Protein 3WKV (pdb70)

B-factor: mean 196.16, std 61.1, range [56.58, 388.84]

Organism: Mus musculus (NCBI:txid10090)

Structure (mmCIF, N/CA/C/O backbone):
data_3WKV
#
_entry.id   3WKV
#
_cell.length_a   86.540
_cell.length_b   86.540
_cell.length_c   89.553
_cell.angle_alpha   90.00
_cell.angle_beta   90.00
_cell.angle_gamma   120.00
#
_symmetry.space_group_name_H-M   'P 63'
#
loop_
_atom_site.group_PDB
_atom_site.id
_atom_site.type_symbol
_atom_site.label_atom_id
_atom_site.label_alt_id
_atom_site.label_comp_id
_atom_si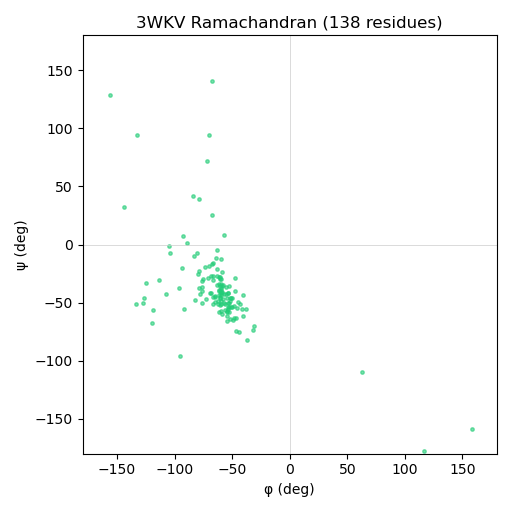te.label_asym_id
_atom_site.label_entity_id
_atom_site.label_seq_id
_atom_site.pdbx_PDB_ins_code
_atom_site.Cartn_x
_atom_site.Cartn_y
_atom_site.Cartn_z
_atom_site.occupancy
_atom_site.B_iso_or_equiv
_atom_site.auth_seq_id
_atom_site.auth_comp_id
_atom_site.auth_asym_id
_atom_site.auth_atom_id
_atom_site.pdbx_PDB_model_num
ATOM 1 N N . PHE A 1 31 ? 29.422 5.446 14.583 1.00 285.23 84 PHE A N 1
ATOM 2 C CA . PHE A 1 31 ? 28.770 4.838 15.742 1.00 279.02 84 PHE A CA 1
ATOM 3 C C . PHE A 1 31 ? 27.774 3.736 15.356 1.00 273.13 84 PHE A C 1
ATOM 4 O O . PHE A 1 31 ? 26.898 3.942 14.510 1.00 277.32 84 PHE A O 1
ATOM 6 N N . ARG A 1 32 ? 27.922 2.571 15.987 1.00 320.93 85 ARG A N 1
ATOM 7 C CA . ARG A 1 32 ? 27.048 1.416 15.758 1.00 314.81 85 ARG A CA 1
ATOM 8 C C . ARG A 1 32 ? 27.072 0.486 16.973 1.00 309.41 85 ARG A C 1
ATOM 9 O O . ARG A 1 32 ? 28.147 0.087 17.426 1.00 306.53 85 ARG A O 1
ATOM 11 N N . SER A 1 33 ? 25.899 0.126 17.492 1.00 235.80 86 SER A N 1
ATOM 12 C CA . SER A 1 33 ? 25.841 -0.605 18.765 1.00 234.81 86 SER A CA 1
ATOM 13 C C . SER A 1 33 ? 25.084 -1.937 18.727 1.00 226.65 86 SER A C 1
ATOM 14 O O . SER A 1 33 ? 25.440 -2.874 19.442 1.00 224.58 86 SER A O 1
ATOM 16 N N . ARG A 1 34 ? 24.049 -2.020 17.901 1.00 302.03 87 ARG A N 1
ATOM 17 C CA . ARG A 1 34 ? 23.254 -3.239 17.800 1.00 290.41 87 ARG A CA 1
ATOM 18 C C . ARG A 1 34 ? 24.127 -4.462 17.521 1.00 281.86 87 ARG A C 1
ATOM 19 O O . ARG A 1 34 ? 23.918 -5.529 18.106 1.00 276.30 87 ARG A O 1
ATOM 21 N N . LEU A 1 35 ? 25.109 -4.289 16.637 1.00 267.64 88 LEU A N 1
ATOM 22 C CA . LEU A 1 35 ? 26.038 -5.357 16.269 1.00 261.80 88 LEU A CA 1
ATOM 23 C C . LEU A 1 35 ? 26.840 -5.869 17.466 1.00 255.50 88 LEU A C 1
ATOM 24 O O . LEU A 1 35 ? 27.225 -7.038 17.508 1.00 253.27 88 LEU A O 1
ATOM 26 N N . ARG A 1 36 ? 27.088 -4.995 18.438 1.00 218.19 89 ARG A N 1
ATOM 27 C CA . ARG A 1 36 ? 27.859 -5.368 19.622 1.00 210.34 89 ARG A CA 1
ATOM 28 C C . ARG A 1 36 ? 26.975 -5.586 20.859 1.00 204.68 89 ARG A C 1
ATOM 29 O O . ARG A 1 36 ? 27.448 -6.043 21.907 1.00 201.30 89 ARG A O 1
ATOM 31 N N . LYS A 1 37 ? 25.689 -5.273 20.734 1.00 199.49 90 LYS A N 1
ATOM 32 C CA . LYS A 1 37 ? 24.779 -5.416 21.864 1.00 199.03 90 LYS A CA 1
ATOM 33 C C . LYS A 1 37 ? 24.109 -6.783 21.879 1.00 198.39 90 LYS A C 1
ATOM 34 O O . LYS A 1 37 ? 24.188 -7.509 22.871 1.00 194.93 90 LYS A O 1
ATOM 36 N N . LEU A 1 38 ? 23.456 -7.120 20.769 1.00 235.63 91 LEU A N 1
ATOM 37 C CA . LEU A 1 38 ? 22.675 -8.348 20.648 1.00 235.13 91 LEU A CA 1
ATOM 38 C C . LEU A 1 38 ? 23.548 -9.572 20.405 1.00 233.33 91 LEU A C 1
ATOM 39 O O . LEU A 1 38 ? 23.137 -10.701 20.677 1.00 234.92 91 LEU A O 1
ATOM 41 N N . PHE A 1 39 ? 24.750 -9.342 19.886 1.00 192.27 92 PHE A N 1
ATOM 42 C CA . PHE A 1 39 ? 25.691 -10.421 19.595 1.00 189.66 92 PHE A CA 1
ATOM 43 C C . PHE A 1 39 ? 26.196 -11.121 20.859 1.00 190.46 92 PHE A C 1
ATOM 44 O O . PHE A 1 39 ? 26.750 -12.217 20.785 1.00 184.33 92 PHE A O 1
ATOM 46 N N . SER A 1 40 ? 26.010 -10.493 22.016 1.00 235.49 93 SER A N 1
ATOM 47 C CA . SER A 1 40 ? 26.386 -11.121 23.278 1.00 237.57 93 SER A CA 1
ATOM 48 C C . SER A 1 40 ? 25.423 -12.256 23.626 1.00 240.45 93 SER A C 1
ATOM 49 O O . SER A 1 40 ? 25.024 -13.039 22.761 1.00 241.67 93 SER A O 1
ATOM 51 N N . HIS A 1 42 ? 26.638 -18.459 18.815 1.00 219.92 95 HIS A N 1
ATOM 52 C CA . HIS A 1 42 ? 25.200 -18.272 18.969 1.00 221.37 95 HIS A CA 1
ATOM 53 C C . HIS A 1 42 ? 24.413 -18.916 17.813 1.00 223.58 95 HIS A C 1
ATOM 54 O O . HIS A 1 42 ? 24.910 -19.817 17.118 1.00 223.43 95 HIS A O 1
ATOM 61 N N . ARG A 1 43 ? 23.182 -18.445 17.622 1.00 210.44 96 ARG A N 1
ATOM 62 C CA . ARG A 1 43 ? 22.259 -19.015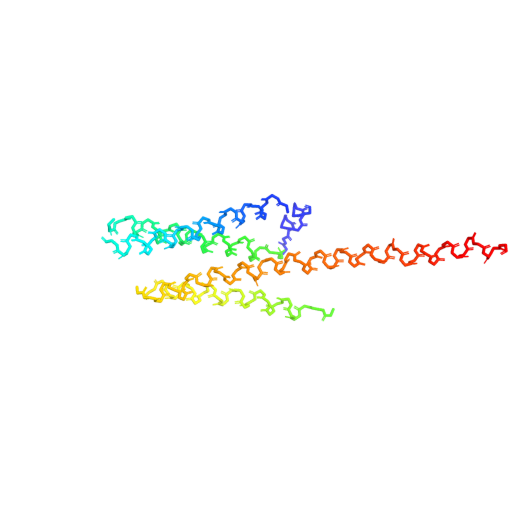 16.645 1.00 211.14 96 ARG A CA 1
ATOM 63 C C . ARG A 1 43 ? 22.595 -18.531 15.232 1.00 209.98 96 ARG A C 1
ATOM 64 O O . ARG A 1 43 ? 22.493 -19.293 14.270 1.00 209.58 96 ARG A O 1
ATOM 72 N N . PHE A 1 44 ? 23.004 -17.265 15.118 1.00 224.72 97 PHE A N 1
ATOM 73 C CA . PHE A 1 44 ? 23.447 -16.702 13.838 1.00 221.05 97 PHE A CA 1
ATOM 74 C C . PHE A 1 44 ? 24.637 -17.459 13.237 1.00 220.81 97 PHE A C 1
ATOM 75 O O . PHE A 1 44 ? 24.736 -17.620 12.021 1.00 215.81 97 PHE A O 1
ATOM 83 N N . GLN A 1 45 ? 25.524 -17.936 14.100 1.00 257.08 98 GLN A N 1
ATOM 84 C CA . GLN A 1 45 ? 26.640 -18.765 13.672 1.00 256.09 98 GLN A CA 1
ATOM 85 C C . GLN A 1 45 ? 26.149 -20.088 13.103 1.00 248.56 98 GLN A C 1
ATOM 86 O O . GLN A 1 45 ? 26.622 -20.528 12.063 1.00 244.69 98 GLN A O 1
ATOM 92 N N . VAL A 1 46 ? 25.198 -20.708 13.796 1.00 210.23 99 VAL A N 1
ATOM 93 C CA . VAL A 1 46 ? 24.552 -21.929 13.325 1.00 212.42 99 VAL A CA 1
ATOM 94 C C . VAL A 1 46 ? 23.975 -21.710 11.940 1.00 203.14 99 VAL A C 1
ATOM 95 O O . VAL A 1 46 ? 24.135 -22.541 11.040 1.00 205.00 99 VAL A O 1
ATOM 99 N N . ILE A 1 47 ? 23.300 -20.574 11.796 1.00 201.14 100 ILE A N 1
ATOM 100 C CA . ILE A 1 47 ? 22.742 -20.133 10.532 1.00 192.08 100 ILE A CA 1
ATOM 101 C C . ILE A 1 47 ? 23.834 -20.124 9.463 1.00 181.83 100 ILE A C 1
ATOM 102 O O . ILE A 1 47 ? 23.702 -20.795 8.427 1.00 181.80 100 ILE A O 1
ATOM 107 N N . ILE A 1 48 ? 24.932 -19.413 9.730 1.00 150.01 101 ILE A N 1
ATOM 108 C CA . ILE A 1 48 ? 26.026 -19.363 8.746 1.00 141.61 101 ILE A CA 1
ATOM 109 C C . ILE A 1 48 ? 26.703 -20.725 8.462 1.00 138.97 101 ILE A C 1
ATOM 110 O O . ILE A 1 48 ? 27.326 -20.917 7.418 1.00 129.33 101 ILE A O 1
ATOM 115 N N . ILE A 1 49 ? 26.565 -21.671 9.383 1.00 159.42 102 ILE A N 1
ATOM 116 C CA . ILE A 1 49 ? 27.083 -23.014 9.142 1.00 164.89 102 ILE A CA 1
ATOM 117 C C . ILE A 1 49 ? 26.156 -23.764 8.181 1.00 166.44 102 ILE A C 1
ATOM 118 O O . ILE A 1 49 ? 26.603 -24.334 7.168 1.00 165.20 102 ILE A O 1
ATOM 123 N N . CYS A 1 50 ? 24.862 -23.763 8.488 1.00 186.27 103 CYS A N 1
ATOM 124 C CA . CYS A 1 50 ? 23.926 -24.456 7.624 1.00 191.20 103 CYS A CA 1
ATOM 125 C C . CYS A 1 50 ? 24.043 -23.864 6.222 1.00 193.90 103 CYS A C 1
ATOM 126 O O . CYS A 1 50 ? 23.960 -24.607 5.232 1.00 198.52 103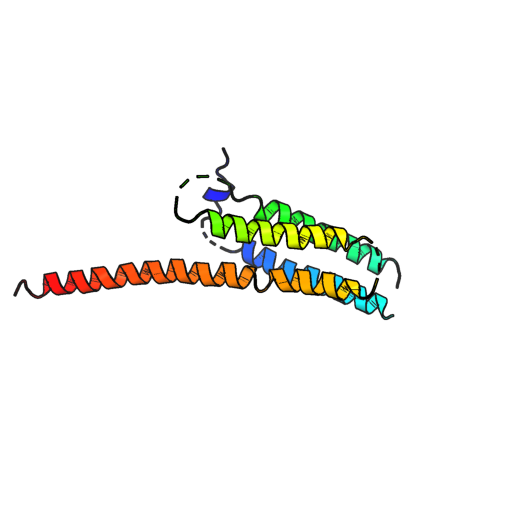 CYS A O 1
ATOM 129 N N . LEU A 1 51 ? 24.292 -22.547 6.143 1.00 174.45 104 LEU A N 1
ATOM 130 C CA . LEU A 1 51 ? 24.444 -21.885 4.837 1.00 164.51 104 LEU A CA 1
ATOM 131 C C . LEU A 1 51 ? 25.791 -22.166 4.137 1.00 162.67 104 LEU A C 1
ATOM 132 O O . LEU A 1 51 ? 25.871 -22.169 2.904 1.00 163.13 104 LEU A O 1
ATOM 137 N N . VAL A 1 52 ? 26.840 -22.407 4.922 1.00 142.81 105 VAL A N 1
ATOM 138 C CA . VAL A 1 52 ? 28.071 -22.972 4.363 1.00 144.60 105 VAL A CA 1
ATOM 139 C C . VAL A 1 52 ? 27.764 -24.274 3.649 1.00 151.87 105 VAL A C 1
ATOM 140 O O . VAL A 1 52 ? 28.076 -24.435 2.462 1.00 149.71 105 VAL A O 1
ATOM 144 N N . VAL A 1 53 ? 27.153 -25.213 4.364 1.00 192.63 106 VAL A N 1
ATOM 145 C CA . VAL A 1 53 ? 26.844 -26.483 3.717 1.00 206.13 106 VAL A CA 1
ATOM 146 C C . VAL A 1 53 ? 25.903 -26.271 2.537 1.00 207.43 106 VAL A C 1
ATOM 147 O O . VAL A 1 53 ? 25.925 -27.029 1.569 1.00 203.61 106 VAL A O 1
ATOM 151 N N . LEU A 1 54 ? 25.096 -25.221 2.614 1.00 241.70 107 LEU A N 1
ATOM 152 C CA . LEU A 1 54 ? 24.179 -24.939 1.533 1.00 244.71 107 LEU A CA 1
ATOM 153 C C . LEU A 1 54 ? 24.921 -24.502 0.266 1.00 239.79 107 LEU A C 1
ATOM 154 O O . LEU A 1 54 ? 24.578 -24.963 -0.820 1.00 247.02 107 LEU A O 1
ATOM 159 N N . ASP A 1 55 ? 25.948 -23.656 0.385 1.00 159.27 108 ASP A N 1
ATOM 160 C CA . ASP A 1 55 ? 26.684 -23.222 -0.814 1.00 150.05 108 ASP A CA 1
ATOM 161 C C . ASP A 1 55 ? 27.606 -24.316 -1.287 1.00 149.57 108 ASP A C 1
ATOM 162 O O . ASP A 1 55 ? 27.934 -24.409 -2.476 1.00 151.99 108 ASP A O 1
ATOM 167 N N . ALA A 1 56 ? 28.088 -25.084 -0.318 1.00 163.25 109 ALA A N 1
ATOM 168 C CA . ALA A 1 56 ? 28.811 -26.296 -0.590 1.00 164.03 109 ALA A CA 1
ATOM 169 C C . ALA A 1 56 ? 27.966 -27.006 -1.622 1.00 163.21 109 ALA A C 1
ATOM 170 O O . ALA A 1 56 ? 28.273 -26.987 -2.833 1.00 159.48 109 ALA A O 1
ATOM 172 N N . LEU A 1 57 ? 26.860 -27.560 -1.129 1.00 186.64 110 LEU A N 1
ATOM 173 C CA . LEU A 1 57 ? 25.896 -28.274 -1.959 1.00 189.17 110 LEU A CA 1
ATOM 174 C C . LEU A 1 57 ? 25.490 -27.528 -3.257 1.00 173.90 110 LEU A C 1
ATOM 175 O O . LEU A 1 57 ? 25.201 -28.159 -4.279 1.00 181.55 110 LEU A O 1
ATOM 180 N N . LEU A 1 58 ? 25.533 -26.199 -3.231 1.00 144.44 111 LEU A N 1
ATOM 181 C CA . LEU A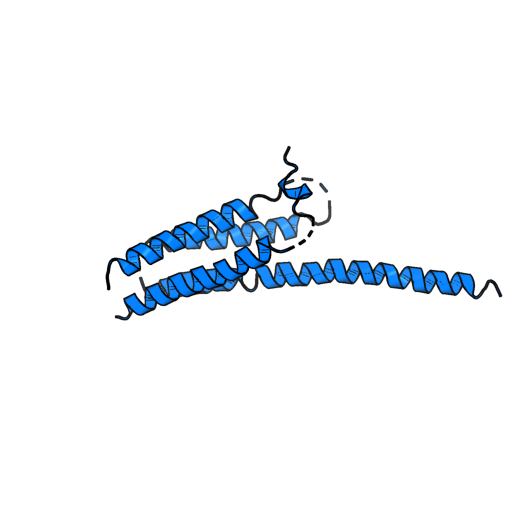 1 58 ? 25.180 -25.391 -4.385 1.00 150.53 111 LEU A CA 1
ATOM 182 C C . LEU A 1 58 ? 26.163 -25.587 -5.516 1.00 158.99 111 LEU A C 1
ATOM 183 O O . LEU A 1 58 ? 25.787 -25.834 -6.666 1.00 164.44 111 LEU A O 1
ATOM 188 N N . VAL A 1 59 ? 27.442 -25.453 -5.199 1.00 191.51 112 VAL A N 1
ATOM 189 C CA . VAL A 1 59 ? 28.431 -25.574 -6.256 1.00 194.72 112 VAL A CA 1
ATOM 190 C C . VAL A 1 59 ? 28.611 -27.025 -6.611 1.00 200.64 112 VAL A C 1
ATOM 191 O O . VAL A 1 59 ? 28.787 -27.357 -7.791 1.00 209.04 112 VAL A O 1
ATOM 195 N N . LEU A 1 60 ? 28.557 -27.909 -5.623 1.00 160.27 113 LEU A N 1
ATOM 196 C CA . LEU A 1 60 ? 28.726 -29.291 -6.010 1.00 116.20 113 LEU A CA 1
ATOM 197 C C . LEU A 1 60 ? 27.606 -29.741 -6.945 1.00 168.69 113 LEU A C 1
ATOM 198 O O . LEU A 1 60 ? 27.887 -30.229 -8.026 1.00 165.99 113 LEU A O 1
ATOM 203 N N . ALA A 1 61 ? 26.349 -29.523 -6.565 1.00 245.35 114 ALA A N 1
ATOM 204 C CA . ALA A 1 61 ? 25.232 -29.857 -7.455 1.00 251.12 114 ALA A CA 1
ATOM 205 C C . ALA A 1 61 ? 25.409 -29.166 -8.800 1.00 252.82 114 ALA A C 1
ATOM 206 O O . ALA A 1 61 ? 25.082 -29.721 -9.858 1.00 262.01 114 ALA A O 1
ATOM 208 N N . GLU A 1 62 ? 25.942 -27.953 -8.753 1.00 190.67 115 GLU A N 1
ATOM 209 C CA . GLU A 1 62 ? 26.281 -27.262 -9.971 1.00 187.89 115 GLU A CA 1
ATOM 210 C C . GLU A 1 62 ? 27.197 -28.090 -10.861 1.00 191.87 115 GLU A C 1
ATOM 211 O O . GLU A 1 62 ? 26.859 -28.365 -12.004 1.00 201.09 115 GLU A O 1
ATOM 217 N N . LEU A 1 63 ? 28.352 -28.492 -10.353 1.00 195.54 116 LEU A N 1
ATOM 218 C CA . LEU A 1 63 ? 29.325 -29.152 -11.203 1.00 200.71 116 LEU A CA 1
ATOM 219 C C . LEU A 1 63 ? 28.871 -30.557 -11.587 1.00 211.19 116 LEU A C 1
ATOM 220 O O . LEU A 1 63 ? 29.234 -31.065 -12.648 1.00 219.34 116 LEU A O 1
ATOM 225 N N . LEU A 1 64 ? 28.083 -31.188 -10.722 1.00 204.20 117 LEU A N 1
ATOM 226 C CA . LEU A 1 64 ? 27.500 -32.487 -11.044 1.00 207.75 117 LEU A CA 1
ATOM 227 C C . LEU A 1 64 ? 26.579 -32.385 -12.243 1.00 211.83 117 LEU A C 1
ATOM 228 O O . LEU A 1 64 ? 26.655 -33.186 -13.177 1.00 218.02 117 LEU A O 1
ATOM 233 N N . LEU A 1 65 ? 25.692 -31.399 -12.219 1.00 229.87 118 LEU A N 1
ATOM 234 C CA . LEU A 1 65 ? 24.854 -31.180 -13.379 1.00 237.48 118 LEU A CA 1
ATOM 235 C C . LEU A 1 65 ? 25.713 -30.687 -14.537 1.00 248.87 118 LEU A C 1
ATOM 236 O O . LEU A 1 65 ? 25.286 -30.747 -15.692 1.00 259.04 118 LEU A O 1
ATOM 241 N N . ASP A 1 66 ? 26.922 -30.213 -14.236 1.00 219.24 119 ASP A N 1
ATOM 242 C CA . ASP A 1 66 ? 27.848 -29.852 -15.302 1.00 225.98 119 ASP A CA 1
ATOM 243 C C . ASP A 1 66 ? 28.551 -31.085 -15.878 1.00 238.29 119 ASP A C 1
ATOM 244 O O . ASP A 1 66 ? 28.957 -31.094 -17.045 1.00 245.47 119 ASP A O 1
ATOM 249 N N . LEU A 1 67 ? 28.663 -32.134 -15.069 1.00 262.35 120 LEU A N 1
ATOM 250 C CA . LEU A 1 67 ? 29.154 -33.419 -15.560 1.00 268.48 120 LEU A CA 1
ATOM 251 C C . LEU A 1 67 ? 28.101 -34.118 -16.429 1.00 274.17 120 LEU A C 1
ATOM 252 O O . LEU A 1 67 ? 28.432 -35.005 -17.216 1.00 279.37 120 LEU A O 1
ATOM 254 N N . LYS A 1 68 ? 26.840 -33.711 -16.293 1.00 284.11 121 LYS A N 1
ATOM 255 C CA . LYS A 1 68 ? 25.745 -34.321 -17.051 1.00 292.54 121 LYS A CA 1
ATOM 256 C C . LYS A 1 68 ? 25.416 -33.543 -18.325 1.00 296.04 121 LYS A C 1
ATOM 257 O O . LYS A 1 68 ? 24.339 -33.712 -18.903 1.00 299.35 121 LYS A O 1
ATOM 259 N N . VAL A 1 79 ? 20.140 -29.598 -16.179 1.00 205.25 132 VAL A N 1
ATOM 260 C CA . VAL A 1 79 ? 20.804 -29.468 -17.475 1.00 208.62 132 VAL A CA 1
ATOM 261 C C . VAL A 1 79 ? 21.449 -28.084 -17.684 1.00 207.25 132 VAL A C 1
ATOM 262 O O . VAL A 1 79 ? 22.678 -27.978 -17.728 1.00 203.64 132 VAL A O 1
ATOM 266 N N . THR A 1 80 ? 20.625 -27.035 -17.791 1.00 203.78 133 THR A N 1
ATOM 267 C CA . THR A 1 80 ? 21.098 -25.708 -18.219 1.00 200.69 133 THR A CA 1
ATOM 268 C C . THR A 1 80 ? 20.744 -24.542 -17.278 1.00 196.52 133 THR A C 1
ATOM 269 O O . THR A 1 80 ? 21.590 -23.699 -16.976 1.00 193.28 133 THR A O 1
ATOM 273 N N . ALA A 1 81 ? 19.489 -24.486 -16.836 1.00 230.11 134 ALA A N 1
ATOM 274 C CA . ALA A 1 81 ? 19.009 -23.392 -15.984 1.00 230.24 134 ALA A CA 1
ATOM 275 C C . ALA A 1 81 ? 19.100 -23.702 -14.491 1.00 236.32 134 ALA A C 1
ATOM 276 O O . ALA A 1 81 ? 19.072 -22.795 -13.661 1.00 239.07 134 ALA A O 1
ATOM 278 N N . PHE A 1 82 ? 19.180 -24.985 -14.149 1.00 209.74 135 PHE A N 1
ATOM 279 C CA . PHE A 1 82 ? 19.429 -25.366 -12.767 1.00 205.18 135 PHE A CA 1
ATOM 280 C C . PHE A 1 82 ? 20.763 -24.740 -12.427 1.00 196.37 135 PHE A C 1
ATOM 281 O O . PHE A 1 82 ? 20.961 -24.210 -11.338 1.00 195.86 135 PHE A O 1
ATOM 289 N N . HIS A 1 83 ? 21.661 -24.787 -13.403 1.00 179.05 136 HIS A N 1
ATOM 290 C CA . HIS A 1 83 ? 22.964 -24.158 -13.313 1.00 180.04 136 HIS A CA 1
ATOM 291 C C . HIS A 1 83 ? 22.876 -22.654 -13.039 1.00 182.94 136 HIS A C 1
ATOM 292 O O . HIS A 1 83 ? 23.567 -22.118 -12.151 1.00 185.33 136 HIS A O 1
ATOM 299 N N . TYR A 1 84 ? 22.055 -21.979 -13.835 1.00 216.56 137 TYR A N 1
ATOM 300 C CA . TYR A 1 84 ? 21.663 -20.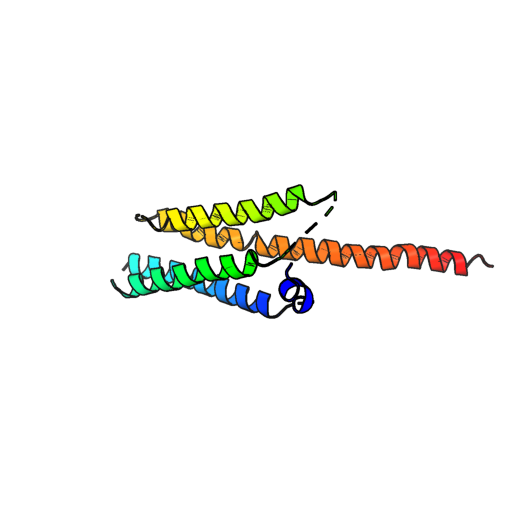597 -13.592 1.00 220.94 137 TYR A CA 1
ATOM 301 C C . TYR A 1 84 ? 21.276 -20.394 -12.108 1.00 214.22 137 TYR A C 1
ATOM 302 O O . TYR A 1 84 ? 21.849 -19.532 -11.417 1.00 211.03 137 TYR A O 1
ATOM 311 N N . MET A 1 85 ? 20.331 -21.201 -11.618 1.00 201.04 138 MET A N 1
ATOM 312 C CA . MET A 1 85 ? 19.889 -21.135 -10.217 1.00 202.42 138 MET A CA 1
ATOM 313 C C . MET A 1 85 ? 21.060 -21.236 -9.241 1.00 201.11 138 MET A C 1
ATOM 314 O O . MET A 1 85 ? 21.125 -20.525 -8.220 1.00 201.82 138 MET A O 1
ATOM 319 N N . SER A 1 86 ? 21.975 -22.139 -9.577 1.00 172.37 139 SER A N 1
ATOM 320 C CA . SER A 1 86 ? 23.132 -22.419 -8.758 1.00 169.24 139 SER A CA 1
ATOM 321 C C . SER A 1 86 ? 23.980 -21.150 -8.605 1.00 181.04 139 SER A C 1
ATOM 322 O O . SER A 1 86 ? 24.290 -20.727 -7.482 1.00 190.12 139 SER A O 1
ATOM 325 N N . PHE A 1 87 ? 24.306 -20.533 -9.737 1.00 222.32 140 PHE A N 1
ATOM 326 C CA . PHE A 1 87 ? 24.970 -19.224 -9.788 1.00 225.82 140 PHE A CA 1
ATOM 327 C C . PHE A 1 87 ? 24.268 -18.153 -8.929 1.00 211.48 140 PHE A C 1
ATOM 328 O O . PHE A 1 87 ? 24.913 -17.405 -8.169 1.00 199.99 140 PHE A O 1
ATOM 336 N N . ALA A 1 88 ? 22.943 -18.095 -9.055 1.00 196.34 141 ALA A N 1
ATOM 337 C CA . ALA A 1 88 ? 22.151 -17.118 -8.315 1.00 202.60 141 ALA A CA 1
ATOM 338 C C . ALA A 1 88 ? 22.315 -17.256 -6.802 1.00 209.66 141 ALA A C 1
ATOM 339 O O . ALA A 1 88 ? 22.753 -16.321 -6.116 1.00 212.66 141 ALA A O 1
ATOM 341 N N . ILE A 1 89 ? 21.959 -18.430 -6.289 1.00 224.20 142 ILE A N 1
ATOM 342 C CA . ILE A 1 89 ? 21.974 -18.652 -4.850 1.00 217.48 142 ILE A CA 1
ATOM 343 C C . ILE A 1 89 ? 23.406 -18.610 -4.330 1.00 205.49 142 ILE A C 1
ATOM 344 O O . ILE A 1 89 ? 23.653 -18.277 -3.179 1.00 214.42 142 ILE A O 1
ATOM 349 N N . LEU A 1 90 ? 24.360 -18.941 -5.188 1.00 139.59 143 LEU A N 1
ATOM 350 C CA . LEU A 1 90 ? 25.761 -18.656 -4.866 1.00 139.35 143 LEU A CA 1
ATOM 351 C C . LEU A 1 90 ? 25.997 -17.156 -4.561 1.00 139.43 143 LEU A C 1
ATOM 352 O O . LEU A 1 90 ? 26.596 -16.798 -3.526 1.00 134.43 143 LEU A O 1
ATOM 357 N N . VAL A 1 91 ? 25.533 -16.299 -5.481 1.00 203.90 144 VAL A N 1
ATOM 358 C CA . VAL A 1 91 ? 25.645 -14.843 -5.329 1.00 209.03 144 VAL A CA 1
ATOM 359 C C . VAL A 1 91 ? 25.018 -14.433 -4.013 1.00 211.44 144 VAL A C 1
ATOM 360 O O . VAL A 1 91 ? 25.565 -13.590 -3.281 1.00 208.65 144 VAL A O 1
ATOM 364 N N . PHE A 1 92 ? 23.867 -15.049 -3.735 1.00 226.52 145 PHE A N 1
ATOM 365 C CA . PHE A 1 92 ? 23.187 -14.925 -2.451 1.00 230.56 145 PHE A CA 1
ATOM 366 C C . PHE A 1 92 ? 24.215 -15.117 -1.328 1.00 225.08 145 PHE A C 1
ATOM 367 O O . PHE A 1 92 ? 24.494 -14.191 -0.548 1.00 224.73 145 PHE A O 1
ATOM 375 N N . PHE A 1 93 ? 24.791 -16.319 -1.279 1.00 251.74 146 PHE A N 1
ATOM 376 C CA . PHE A 1 93 ? 25.788 -16.687 -0.266 1.00 240.49 146 PHE A CA 1
ATOM 377 C C . PHE A 1 93 ? 26.914 -15.636 -0.091 1.00 215.97 146 PHE A C 1
ATOM 378 O O . PHE A 1 93 ? 27.183 -15.163 1.037 1.00 171.51 146 PHE A O 1
ATOM 386 N N . MET A 1 94 ? 27.539 -15.270 -1.215 1.00 275.33 147 MET A N 1
ATOM 387 C CA . MET A 1 94 ? 28.604 -14.264 -1.250 1.00 267.48 147 MET A CA 1
ATOM 388 C C . MET A 1 94 ? 28.162 -13.041 -0.488 1.00 260.82 147 MET A C 1
ATOM 389 O O . MET A 1 94 ? 28.746 -12.661 0.547 1.00 250.49 147 MET A O 1
ATOM 394 N N . LEU A 1 95 ? 27.108 -12.437 -1.025 1.00 203.64 148 LEU A N 1
ATOM 395 C CA . LEU A 1 95 ? 26.556 -11.215 -0.473 1.00 210.40 148 LEU A CA 1
ATOM 396 C C . LEU A 1 95 ? 26.299 -11.304 1.046 1.00 219.28 148 LEU A C 1
ATOM 397 O O . LEU A 1 95 ? 26.807 -10.474 1.814 1.00 212.50 148 LEU A O 1
ATOM 402 N N . ASP A 1 96 ? 25.554 -12.325 1.483 1.00 301.55 149 ASP A N 1
ATOM 403 C CA . ASP A 1 96 ? 25.159 -12.407 2.904 1.00 295.27 149 ASP A CA 1
ATOM 404 C C . ASP A 1 96 ? 26.314 -12.587 3.889 1.00 279.55 149 ASP A C 1
ATOM 405 O O . ASP A 1 96 ? 26.341 -11.941 4.943 1.00 268.29 149 ASP A O 1
ATOM 410 N N . LEU A 1 97 ? 27.252 -13.472 3.557 1.00 209.92 150 LEU A N 1
ATOM 411 C CA . LEU A 1 97 ? 28.409 -13.661 4.422 1.00 198.09 150 LEU A CA 1
ATOM 412 C C . LEU A 1 97 ? 29.164 -12.347 4.505 1.00 183.60 150 LEU A C 1
ATOM 413 O O . LEU A 1 97 ? 29.637 -11.964 5.576 1.00 176.83 150 LEU A O 1
ATOM 418 N N . GLY A 1 98 ? 29.246 -11.651 3.369 1.00 230.99 151 GLY A N 1
ATOM 419 C CA . GLY A 1 98 ? 29.923 -10.369 3.320 1.00 225.87 151 GLY A CA 1
ATOM 420 C C . GLY A 1 98 ? 29.299 -9.363 4.266 1.00 218.18 151 GLY A C 1
ATOM 421 O O . GLY A 1 98 ? 29.970 -8.827 5.154 1.00 213.43 151 GLY A O 1
ATOM 422 N N . LEU A 1 99 ? 28.003 -9.123 4.083 1.00 217.48 152 LEU A N 1
ATOM 423 C CA . LEU A 1 99 ? 27.280 -8.125 4.871 1.00 206.28 152 LEU A CA 1
ATOM 424 C C . LEU A 1 99 ? 27.276 -8.453 6.371 1.00 189.74 152 LEU A C 1
ATOM 425 O O . LEU A 1 99 ? 27.445 -7.566 7.197 1.00 177.82 152 LEU A O 1
ATOM 430 N N . ARG A 1 100 ? 27.121 -9.732 6.708 1.00 168.83 153 ARG A N 1
ATOM 431 C CA . ARG A 1 100 ? 27.011 -10.187 8.102 1.00 163.72 153 ARG A CA 1
ATOM 432 C C . ARG A 1 100 ? 28.355 -10.525 8.781 1.00 166.34 153 ARG A C 1
ATOM 433 O O . ARG A 1 100 ? 28.382 -10.971 9.934 1.00 160.95 153 ARG A O 1
ATOM 441 N N . ILE A 1 101 ? 29.464 -10.346 8.067 1.00 146.83 154 ILE A N 1
ATOM 442 C CA . ILE A 1 101 ? 30.781 -10.475 8.695 1.00 154.11 154 ILE A CA 1
ATOM 443 C C . ILE A 1 101 ? 31.501 -9.122 8.728 1.00 161.09 154 ILE A C 1
ATOM 444 O O . ILE A 1 101 ? 32.285 -8.828 9.647 1.00 154.29 154 ILE A O 1
ATOM 449 N N . PHE A 1 102 ? 31.208 -8.289 7.731 1.00 255.15 155 PHE A N 1
ATOM 450 C CA . PHE A 1 102 ? 31.691 -6.914 7.728 1.00 256.06 155 PHE A CA 1
ATOM 451 C C . PHE A 1 102 ? 31.110 -6.153 8.922 1.00 252.22 155 PHE A C 1
ATOM 452 O O . PHE A 1 102 ? 31.774 -5.297 9.515 1.00 252.42 155 PHE A O 1
ATOM 454 N N . ALA A 1 103 ? 29.869 -6.478 9.273 1.00 172.31 156 ALA A N 1
ATOM 455 C CA . ALA A 1 103 ? 29.217 -5.874 10.422 1.00 161.56 156 ALA A CA 1
ATOM 456 C C . ALA A 1 103 ? 29.863 -6.388 11.695 1.00 155.17 156 ALA A C 1
ATOM 457 O O . ALA A 1 103 ? 29.502 -7.448 12.205 1.00 153.67 156 ALA A O 1
ATOM 459 N N . TYR A 1 104 ? 30.835 -5.638 12.197 1.00 199.96 157 TYR A N 1
ATOM 460 C CA . TYR A 1 104 ? 31.480 -5.979 13.455 1.00 197.29 157 TYR A CA 1
ATOM 461 C C . TYR A 1 104 ? 31.587 -4.727 14.323 1.00 192.90 157 TYR A C 1
ATOM 462 O O . TYR A 1 104 ? 31.166 -4.722 15.491 1.00 189.68 157 TYR A O 1
ATOM 471 N N . GLY A 1 105 ? 32.134 -3.661 13.742 1.00 155.62 158 GLY A N 1
ATOM 472 C CA . GLY A 1 105 ? 32.102 -2.356 14.382 1.00 150.27 158 GLY A CA 1
ATOM 473 C C . GLY A 1 105 ? 30.694 -1.778 14.480 1.00 146.49 158 GLY A C 1
ATOM 474 O O . GLY A 1 105 ? 29.688 -2.462 14.241 1.00 146.10 158 GLY A O 1
ATOM 475 N N . PHE A 1 110 ? 47.082 -4.429 21.982 1.00 277.55 162 PHE A N 1
ATOM 476 C CA . PHE A 1 110 ? 48.201 -4.309 21.055 1.00 272.68 162 PHE A CA 1
ATOM 477 C C . PHE A 1 110 ? 48.048 -5.285 19.898 1.00 257.04 162 PHE A C 1
ATOM 478 O O . PHE A 1 110 ? 48.948 -5.426 19.070 1.00 249.75 162 PHE A O 1
ATOM 480 N N . THR A 1 111 ? 46.887 -5.928 19.833 1.00 293.41 163 THR A N 1
ATOM 481 C CA . THR A 1 111 ? 46.725 -7.153 19.057 1.00 284.37 163 THR A CA 1
ATOM 482 C C . THR A 1 111 ? 45.978 -7.030 17.721 1.00 270.62 163 THR A C 1
ATOM 483 O O . THR A 1 111 ? 45.832 -8.018 17.001 1.00 253.78 163 THR A O 1
ATOM 487 N N . ASN A 1 112 ? 45.514 -5.827 17.395 1.00 259.33 164 ASN A N 1
ATOM 488 C CA . ASN A 1 112 ? 44.736 -5.590 16.173 1.00 256.12 164 ASN A CA 1
ATOM 489 C C . ASN A 1 112 ? 45.273 -6.107 14.828 1.00 254.64 164 ASN A C 1
ATOM 490 O O . ASN A 1 112 ? 44.501 -6.681 14.040 1.00 252.02 164 ASN A O 1
ATOM 495 N N . PRO A 1 113 ? 46.574 -5.885 14.542 1.00 238.30 165 PRO A N 1
ATOM 496 C CA . PRO A 1 113 ? 47.055 -6.196 13.191 1.00 232.49 165 PRO A CA 1
ATOM 497 C C . PRO A 1 113 ? 46.747 -7.617 12.679 1.00 224.12 165 PRO A C 1
ATOM 498 O O . PRO A 1 113 ? 46.193 -7.713 11.588 1.00 219.59 165 PRO A O 1
ATOM 502 N N . TRP A 1 114 ? 47.052 -8.672 13.436 1.00 237.07 166 TRP A N 1
ATOM 503 C CA . TRP A 1 114 ? 46.856 -10.050 12.952 1.00 228.20 166 TRP A CA 1
ATOM 504 C C . TRP A 1 114 ? 45.384 -10.427 12.754 1.00 219.17 166 TRP A C 1
ATOM 505 O O . TRP A 1 114 ? 45.053 -11.247 11.884 1.00 213.71 166 TRP A O 1
ATOM 516 N N . GLU A 1 115 ? 44.509 -9.830 13.561 1.00 223.96 167 GLU A N 1
ATOM 517 C CA . GLU A 1 115 ? 43.069 -9.944 13.353 1.00 224.19 167 GLU A CA 1
ATOM 518 C C . GLU A 1 115 ? 42.703 -9.337 11.988 1.00 224.77 167 GLU A C 1
ATOM 519 O O . GLU A 1 115 ? 42.139 -10.023 11.106 1.00 222.38 167 GLU A O 1
ATOM 525 N N . VAL A 1 116 ? 43.042 -8.054 11.824 1.00 215.75 168 VAL A N 1
ATOM 526 C CA . VAL A 1 116 ? 42.830 -7.348 10.556 1.00 215.06 168 VAL A CA 1
ATOM 527 C C . VAL A 1 116 ? 43.328 -8.184 9.361 1.00 208.12 168 VAL A C 1
ATOM 528 O O . VAL A 1 116 ? 42.671 -8.247 8.309 1.00 201.95 168 VAL A O 1
ATOM 532 N N . ALA A 1 117 ? 44.472 -8.843 9.549 1.00 183.56 169 ALA A N 1
ATOM 533 C CA . ALA A 1 117 ? 45.091 -9.673 8.528 1.00 180.84 169 ALA A CA 1
ATOM 534 C C . ALA A 1 117 ? 44.203 -10.851 8.209 1.00 188.18 169 ALA A C 1
ATOM 535 O O . ALA A 1 117 ? 43.948 -11.126 7.039 1.00 189.39 169 ALA A O 1
ATOM 537 N N . ASP A 1 118 ? 43.746 -11.550 9.247 1.00 212.79 170 ASP A N 1
ATOM 538 C CA . ASP A 1 118 ? 42.841 -12.682 9.061 1.00 218.82 170 ASP A CA 1
ATOM 539 C C . ASP A 1 118 ? 41.624 -12.283 8.219 1.00 223.45 170 ASP A C 1
ATOM 540 O O . ASP A 1 118 ? 41.352 -12.854 7.140 1.00 215.50 170 ASP A O 1
ATOM 545 N N . GLY A 1 119 ? 40.909 -11.285 8.732 1.00 298.48 171 GLY A N 1
ATOM 546 C CA . GLY A 1 119 ? 39.694 -10.801 8.106 1.00 293.45 171 GLY A CA 1
ATOM 547 C C . GLY A 1 119 ? 39.886 -10.418 6.654 1.00 283.79 171 GLY A C 1
ATOM 548 O O . GLY A 1 119 ? 39.163 -10.903 5.783 1.00 282.71 171 GLY A O 1
ATOM 549 N N . LEU A 1 120 ? 40.861 -9.555 6.384 1.00 233.88 172 LEU A N 1
ATOM 550 C CA . LEU A 1 120 ? 41.127 -9.158 5.006 1.00 217.92 172 LEU A CA 1
ATOM 551 C C . LEU A 1 120 ? 41.579 -10.334 4.136 1.00 200.79 172 LEU A C 1
ATOM 552 O O . LEU A 1 120 ? 41.396 -10.300 2.918 1.00 202.27 172 LEU A O 1
ATOM 557 N N . ILE A 1 121 ? 42.189 -11.356 4.743 1.00 155.69 173 ILE A N 1
ATOM 558 C CA . ILE A 1 121 ? 42.578 -12.527 3.952 1.00 144.08 173 ILE A CA 1
ATOM 559 C C . ILE A 1 121 ? 41.305 -13.227 3.477 1.00 141.93 173 ILE A C 1
ATOM 560 O O . ILE A 1 121 ? 41.201 -13.634 2.307 1.00 140.77 173 ILE A O 1
ATOM 565 N N . VAL A 1 122 ? 40.360 -13.377 4.412 1.00 176.43 174 VAL A N 1
ATOM 566 C CA . VAL A 1 122 ? 39.034 -13.918 4.115 1.00 168.69 174 VAL A CA 1
ATOM 567 C C . VAL A 1 122 ? 38.393 -13.152 2.955 1.00 167.26 174 VAL A C 1
ATOM 568 O O . VAL A 1 122 ? 37.951 -13.735 1.944 1.00 166.43 174 VAL A O 1
ATOM 572 N N . VAL A 1 123 ? 38.341 -11.835 3.136 1.00 138.71 175 VAL A N 1
ATOM 573 C CA . VAL A 1 123 ? 37.776 -10.929 2.158 1.00 133.83 175 VAL A CA 1
ATOM 574 C C . VAL A 1 123 ? 38.366 -11.252 0.800 1.00 131.84 175 VAL A C 1
ATOM 575 O O . VAL A 1 123 ? 37.636 -11.726 -0.085 1.00 130.69 175 VAL A O 1
ATOM 579 N N . VAL A 1 124 ? 39.681 -11.057 0.649 1.00 136.37 176 VAL A N 1
ATOM 580 C CA . VAL A 1 124 ? 40.309 -11.198 -0.676 1.00 132.76 176 VAL A CA 1
ATOM 581 C C . VAL A 1 124 ? 40.126 -12.601 -1.257 1.00 122.95 176 VAL A C 1
ATOM 582 O O . VAL A 1 124 ? 40.038 -12.791 -2.480 1.00 116.63 176 VAL A O 1
ATOM 586 N N . SER A 1 125 ? 40.037 -13.566 -0.348 1.00 129.64 177 SER A N 1
ATOM 587 C CA . SER A 1 125 ? 39.731 -14.930 -0.700 1.00 130.09 177 SER A CA 1
ATOM 588 C C . SER A 1 125 ? 38.485 -14.868 -1.549 1.00 123.68 177 SER A C 1
ATOM 589 O O . SER A 1 125 ? 38.525 -15.146 -2.757 1.00 117.53 177 SER A O 1
ATOM 592 N N . PHE A 1 126 ? 37.393 -14.423 -0.943 1.00 142.03 178 PHE A N 1
ATOM 593 C CA . PHE A 1 126 ? 36.110 -14.542 -1.627 1.00 151.68 178 PHE A CA 1
ATOM 594 C C . PHE A 1 126 ? 35.828 -13.453 -2.670 1.00 161.72 178 PHE A C 1
ATOM 595 O O . PHE A 1 126 ? 34.869 -13.538 -3.446 1.00 165.91 178 PHE A O 1
ATOM 603 N N . VAL A 1 127 ? 36.690 -12.451 -2.735 1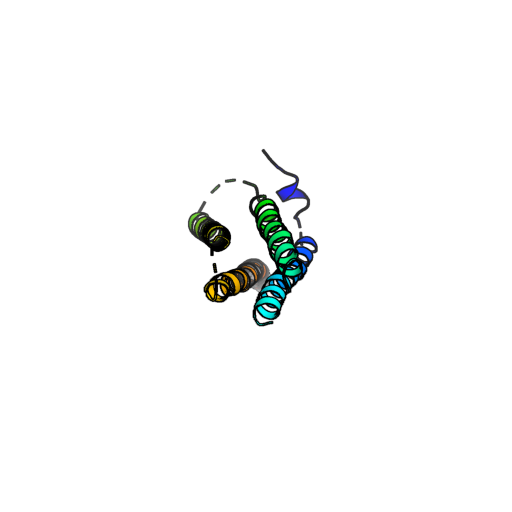.00 155.06 179 VAL A N 1
ATOM 604 C CA . VAL A 1 127 ? 36.617 -11.521 -3.859 1.00 153.10 179 VAL A CA 1
ATOM 605 C C . VAL A 1 127 ? 37.212 -12.189 -5.106 1.00 144.22 179 VAL A C 1
ATOM 606 O O . VAL A 1 127 ? 36.678 -12.072 -6.206 1.00 139.81 179 VAL A O 1
ATOM 610 N N . LEU A 1 128 ? 38.298 -12.933 -4.930 1.00 152.35 180 LEU A N 1
ATOM 611 C CA . LEU A 1 128 ? 38.798 -13.700 -6.055 1.00 150.44 180 LEU A CA 1
ATOM 612 C C . LEU A 1 128 ? 37.815 -14.790 -6.360 1.00 138.95 180 LEU A C 1
ATOM 613 O O . LEU A 1 128 ? 37.746 -15.282 -7.479 1.00 140.25 180 LEU A O 1
ATOM 618 N N . ASP A 1 129 ? 37.078 -15.209 -5.350 1.00 118.19 181 ASP A N 1
ATOM 619 C CA . ASP A 1 129 ? 36.003 -16.114 -5.649 1.00 119.77 181 ASP A CA 1
ATOM 620 C C . ASP A 1 129 ? 35.011 -15.472 -6.581 1.00 116.87 181 ASP A C 1
ATOM 621 O O . ASP A 1 129 ? 34.604 -16.107 -7.547 1.00 112.02 181 ASP A O 1
ATOM 626 N N . LEU A 1 130 ? 34.622 -14.228 -6.307 1.00 128.01 182 LEU A N 1
ATOM 627 C CA . LEU A 1 130 ? 33.692 -13.559 -7.208 1.00 133.47 182 LEU A CA 1
ATOM 628 C C . LEU A 1 130 ? 34.301 -13.452 -8.638 1.00 169.75 182 LEU A C 1
ATOM 629 O O . LEU A 1 130 ? 33.628 -13.685 -9.655 1.00 166.28 182 LEU A O 1
ATOM 634 N N . VAL A 1 131 ? 35.593 -13.148 -8.697 1.00 171.03 183 VAL A N 1
ATOM 635 C CA . VAL A 1 131 ? 36.301 -13.087 -9.967 1.00 172.56 183 VAL A CA 1
ATOM 636 C C . VAL A 1 131 ? 36.191 -14.417 -10.703 1.00 173.75 183 VAL A C 1
ATOM 637 O O . VAL A 1 131 ? 35.957 -14.448 -11.908 1.00 177.89 183 VAL A O 1
ATOM 641 N N . LEU A 1 132 ? 36.339 -15.517 -9.972 1.00 188.72 184 LEU A N 1
ATOM 642 C CA . LEU A 1 132 ? 36.232 -16.851 -10.557 1.00 185.69 184 LEU A CA 1
ATOM 643 C C . LEU A 1 132 ? 34.832 -17.134 -11.100 1.00 183.05 184 LEU A C 1
ATOM 644 O O . LEU A 1 132 ? 34.609 -18.110 -11.832 1.00 177.95 184 LEU A O 1
ATOM 649 N N . LEU A 1 133 ? 33.882 -16.275 -10.755 1.00 171.38 185 LEU A N 1
ATOM 650 C CA . LEU A 1 133 ? 32.568 -16.395 -11.338 1.00 175.24 185 LEU A CA 1
ATOM 651 C C . LEU A 1 133 ? 32.575 -15.682 -12.679 1.00 181.92 185 LEU A C 1
ATOM 652 O O . LEU A 1 133 ? 31.620 -14.975 -13.014 1.00 195.04 185 LEU A O 1
ATOM 657 N N . PHE A 1 134 ? 33.651 -15.871 -13.443 1.00 155.26 186 PHE A N 1
ATOM 658 C CA . PHE A 1 134 ? 33.782 -15.267 -14.765 1.00 148.57 186 PHE A CA 1
ATOM 659 C 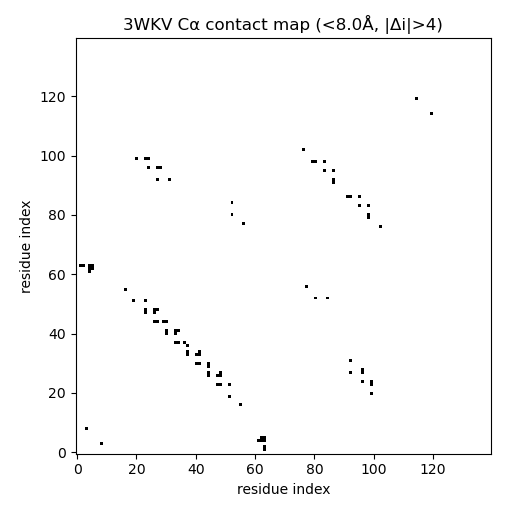C . PHE A 1 134 ? 34.507 -16.185 -15.750 1.00 139.49 186 PHE A C 1
ATOM 660 O O . PHE A 1 134 ? 35.530 -16.794 -15.429 1.00 133.88 186 PHE A O 1
ATOM 668 N N . PHE A 1 139 ? 34.245 -24.591 -15.856 1.00 153.02 191 PHE A N 1
ATOM 669 C CA . PHE A 1 139 ? 35.624 -25.046 -16.000 1.00 157.11 191 PHE A CA 1
ATOM 670 C C . PHE A 1 139 ? 36.040 -25.839 -14.760 1.00 156.46 191 PHE A C 1
ATOM 671 O O . PHE A 1 139 ? 35.250 -26.049 -13.847 1.00 157.69 191 PHE A O 1
ATOM 679 N N . GLU A 1 140 ? 37.283 -26.283 -14.719 1.00 165.22 192 GLU A N 1
ATOM 680 C CA . GLU A 1 140 ? 37.769 -27.032 -13.577 1.00 165.84 192 GLU A CA 1
ATOM 681 C C . GLU A 1 140 ? 38.188 -26.043 -12.523 1.00 157.15 192 GLU A C 1
ATOM 682 O O . GLU A 1 140 ? 38.511 -26.419 -11.407 1.00 161.15 192 GLU A O 1
ATOM 688 N N . ALA A 1 141 ? 38.221 -24.772 -12.911 1.00 133.83 193 ALA A N 1
ATOM 689 C CA . ALA A 1 141 ? 38.443 -23.689 -11.970 1.00 124.50 193 ALA A CA 1
ATOM 690 C C . ALA A 1 141 ? 37.351 -23.725 -10.924 1.00 112.72 193 ALA A C 1
ATOM 691 O O . ALA A 1 141 ? 37.555 -23.229 -9.832 1.00 114.99 193 ALA A O 1
ATOM 693 N N . LEU A 1 142 ? 36.201 -24.307 -11.248 1.00 99.74 194 LEU A N 1
ATOM 694 C CA . LEU A 1 142 ? 35.233 -24.635 -10.206 1.00 106.02 194 LEU A CA 1
ATOM 695 C C . LEU A 1 142 ? 35.915 -25.264 -8.962 1.00 103.43 194 LEU A C 1
ATOM 696 O O . LEU A 1 142 ? 35.711 -24.833 -7.822 1.00 107.60 194 LEU A O 1
ATOM 701 N N . GLY A 1 143 ? 36.731 -26.283 -9.198 1.00 100.05 195 GLY A N 1
ATOM 702 C CA . GLY A 1 143 ? 37.687 -26.757 -8.209 1.00 94.86 195 GLY A CA 1
ATOM 703 C C . GLY A 1 143 ? 38.213 -25.645 -7.322 1.00 89.06 195 GLY A C 1
ATOM 704 O O . GLY A 1 143 ? 37.802 -25.587 -6.150 1.00 87.60 195 GLY A O 1
ATOM 705 N N . LEU A 1 144 ? 39.097 -24.794 -7.871 1.00 87.01 196 LEU A N 1
ATOM 706 C CA . LEU A 1 144 ? 39.460 -23.525 -7.223 1.00 96.81 196 LEU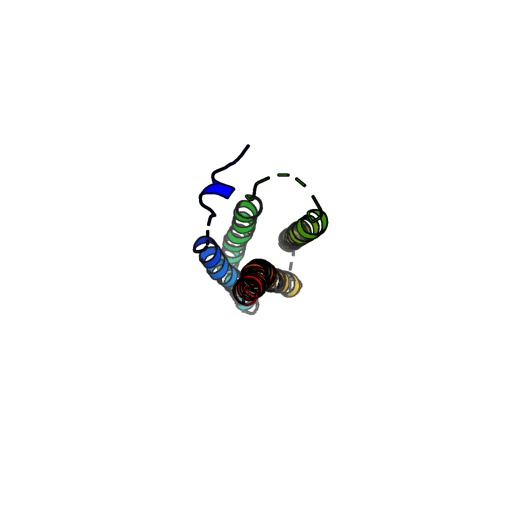 A CA 1
ATOM 707 C C . LEU A 1 144 ? 38.283 -22.952 -6.398 1.00 95.01 196 LEU A C 1
ATOM 708 O O . LEU A 1 144 ? 38.294 -22.965 -5.166 1.00 98.83 196 LEU A O 1
ATOM 713 N N . LEU A 1 145 ? 37.253 -22.498 -7.098 1.00 102.67 197 LEU A N 1
ATOM 714 C CA . LEU A 1 145 ? 36.051 -21.984 -6.472 1.00 110.81 197 LEU A CA 1
ATOM 715 C C . LEU A 1 145 ? 35.625 -22.847 -5.272 1.00 119.15 197 LEU A C 1
ATOM 716 O O . LEU A 1 145 ? 35.496 -22.347 -4.149 1.00 129.75 197 LEU A O 1
ATOM 721 N N . ILE A 1 146 ? 35.447 -24.141 -5.506 1.00 114.32 198 ILE A N 1
ATOM 722 C CA . ILE A 1 146 ? 35.064 -25.064 -4.437 1.00 109.04 198 ILE A CA 1
ATOM 723 C C . ILE A 1 146 ? 35.948 -24.950 -3.220 1.00 102.04 198 ILE A C 1
ATOM 724 O O . ILE A 1 146 ? 35.488 -24.769 -2.099 1.00 110.62 198 ILE A O 1
ATOM 729 N N . LEU A 1 147 ? 37.238 -25.073 -3.443 1.00 79.47 199 LEU A N 1
ATOM 730 C CA . LEU A 1 147 ? 38.114 -25.205 -2.318 1.00 78.46 199 LEU A CA 1
ATOM 731 C C . LEU A 1 147 ? 38.148 -23.879 -1.609 1.00 87.50 199 LEU A C 1
ATOM 732 O O . LEU A 1 147 ? 38.527 -23.775 -0.447 1.00 105.90 199 LEU A O 1
ATOM 737 N N . LEU A 1 148 ? 37.744 -22.843 -2.311 1.00 94.47 200 LEU A N 1
ATOM 738 C CA . LEU A 1 148 ? 37.681 -21.556 -1.664 1.00 98.19 200 LEU A CA 1
ATOM 739 C C . LEU A 1 148 ? 36.567 -21.534 -0.633 1.00 95.44 200 LEU A C 1
ATOM 740 O O . LEU A 1 148 ? 36.738 -21.038 0.454 1.00 101.61 200 LEU A O 1
ATOM 745 N N . ARG A 1 149 ? 35.426 -22.097 -0.944 1.00 113.72 201 ARG A N 1
ATOM 746 C CA . ARG A 1 149 ? 34.464 -22.244 0.120 1.00 130.67 201 ARG A CA 1
ATOM 747 C C . ARG A 1 149 ? 35.128 -23.109 1.192 1.00 128.75 201 ARG A C 1
ATOM 748 O O . ARG A 1 149 ? 35.086 -22.788 2.389 1.00 136.50 201 ARG A O 1
ATOM 756 N N . LEU A 1 150 ? 35.823 -24.152 0.734 1.00 87.79 202 LEU A N 1
ATOM 757 C CA . LEU A 1 150 ? 36.520 -25.070 1.628 1.00 74.15 202 LEU A CA 1
ATOM 758 C C . LEU A 1 150 ? 37.588 -24.394 2.488 1.00 77.09 202 LEU A C 1
ATOM 759 O O . LEU A 1 150 ? 38.101 -24.994 3.432 1.00 78.65 202 LEU A O 1
ATOM 764 N N . TRP A 1 151 ? 37.943 -23.160 2.167 1.00 88.19 203 TRP A N 1
ATOM 765 C CA . TRP A 1 151 ? 38.922 -22.476 2.974 1.00 100.95 203 TRP A CA 1
ATOM 766 C C . TRP A 1 151 ? 38.204 -21.893 4.187 1.00 113.38 203 TRP A C 1
ATOM 767 O O . TRP A 1 151 ? 38.642 -22.077 5.331 1.00 123.41 203 TRP A O 1
ATOM 778 N N . ARG A 1 152 ? 37.081 -21.224 3.907 1.00 125.99 204 ARG A N 1
ATOM 779 C CA . ARG A 1 152 ? 36.183 -20.645 4.903 1.00 130.39 204 ARG A CA 1
ATOM 780 C C . ARG A 1 152 ? 36.067 -21.549 6.100 1.00 138.36 204 ARG A C 1
ATOM 781 O O . ARG A 1 152 ? 36.309 -21.143 7.239 1.00 150.10 204 ARG A O 1
ATOM 789 N N . VAL A 1 153 ? 35.687 -22.786 5.811 1.00 132.66 205 VAL A N 1
ATOM 790 C CA . VAL A 1 153 ? 35.714 -23.864 6.779 1.00 123.25 205 VAL A CA 1
ATOM 791 C C . VAL A 1 153 ? 36.935 -23.776 7.707 1.00 111.59 205 VAL A C 1
ATOM 792 O O . VAL A 1 153 ? 36.850 -23.234 8.803 1.00 113.76 205 VAL A O 1
ATOM 796 N N . ALA A 1 154 ? 38.091 -24.252 7.283 1.00 83.64 206 ALA A N 1
ATOM 797 C CA . ALA A 1 154 ? 39.215 -24.222 8.216 1.00 85.01 206 ALA A CA 1
ATOM 798 C C . ALA A 1 154 ? 39.846 -22.815 8.298 1.00 80.22 206 ALA A C 1
ATOM 799 O O . ALA A 1 154 ? 41.091 -22.607 8.404 1.00 82.13 206 ALA A O 1
ATOM 801 N N . ARG A 1 155 ? 38.908 -21.873 8.262 1.00 89.10 207 ARG A N 1
ATOM 802 C CA . ARG A 1 155 ? 39.136 -20.521 8.695 1.00 107.93 207 ARG A CA 1
ATOM 803 C C . ARG A 1 155 ? 38.170 -20.305 9.848 1.00 107.72 207 ARG A C 1
ATOM 804 O O . ARG A 1 155 ? 38.590 -19.999 10.966 1.00 121.80 207 ARG A O 1
ATOM 812 N N . ILE A 1 156 ? 36.875 -20.517 9.596 1.00 89.28 208 ILE A N 1
ATOM 813 C CA . ILE A 1 156 ? 35.870 -20.323 10.657 1.00 99.76 208 ILE A CA 1
ATOM 814 C C . ILE A 1 156 ? 36.100 -21.224 11.874 1.00 118.45 208 ILE A C 1
ATOM 815 O O . ILE A 1 156 ? 36.133 -20.727 12.993 1.00 129.98 208 ILE A O 1
ATOM 820 N N . ILE A 1 157 ? 36.313 -22.524 11.669 1.00 144.29 209 ILE A N 1
ATOM 821 C CA . ILE A 1 157 ? 36.625 -23.410 12.801 1.00 147.77 209 ILE A CA 1
ATOM 822 C C . ILE A 1 157 ? 37.796 -22.848 13.584 1.00 147.46 209 ILE A C 1
ATOM 823 O O . ILE A 1 157 ? 37.857 -22.952 14.799 1.00 163.37 209 ILE A O 1
ATOM 828 N N . ASN A 1 158 ? 38.737 -22.237 12.888 1.00 108.80 210 ASN A N 1
ATOM 829 C CA . ASN A 1 158 ? 39.893 -21.742 13.598 1.00 126.10 210 ASN A CA 1
ATOM 830 C C . ASN A 1 158 ? 39.483 -20.526 14.383 1.00 133.02 210 ASN A C 1
ATOM 831 O O . ASN A 1 158 ? 39.752 -20.416 15.580 1.00 136.66 210 ASN A O 1
ATOM 836 N N . GLY A 1 159 ? 38.770 -19.632 13.714 1.00 151.96 211 GLY A N 1
ATOM 837 C CA . GLY A 1 159 ? 38.209 -18.480 14.381 1.00 151.19 211 GLY A CA 1
ATOM 838 C C . GLY A 1 159 ? 37.196 -18.927 15.418 1.00 147.18 211 GLY A C 1
ATOM 839 O O . GLY A 1 159 ? 36.671 -18.089 16.144 1.00 154.15 211 GLY A O 1
ATOM 840 N N . ILE A 1 160 ? 36.917 -20.236 15.472 1.00 142.67 212 ILE A N 1
ATOM 841 C CA . ILE A 1 160 ? 36.075 -20.841 16.513 1.00 144.52 212 ILE A CA 1
ATOM 842 C C . ILE A 1 160 ? 36.920 -21.417 17.641 1.00 144.38 212 ILE A C 1
ATOM 843 O O . ILE A 1 160 ? 36.531 -21.369 18.816 1.00 151.39 212 ILE A O 1
ATOM 848 N N . ILE A 1 161 ? 38.061 -22.001 17.299 1.00 116.53 213 ILE A N 1
ATOM 849 C CA . ILE A 1 161 ? 38.843 -22.629 18.349 1.00 111.06 213 ILE A CA 1
ATOM 850 C C . ILE A 1 161 ? 39.601 -21.570 19.132 1.00 113.63 213 ILE A C 1
ATOM 851 O O . ILE A 1 161 ? 39.619 -21.623 20.352 1.00 120.38 213 ILE A O 1
ATOM 856 N N . ILE A 1 162 ? 40.178 -20.590 18.438 1.00 124.78 214 ILE A N 1
ATOM 857 C CA . ILE A 1 162 ? 40.981 -19.563 19.113 1.00 129.45 214 ILE A CA 1
ATOM 858 C C . ILE A 1 162 ? 40.102 -18.828 20.118 1.00 125.19 214 ILE A C 1
ATOM 859 O O . ILE A 1 162 ? 40.543 -18.475 21.229 1.00 134.76 214 ILE A O 1
ATOM 864 N N . SER A 1 163 ? 38.847 -18.632 19.714 1.00 98.93 215 SER A N 1
ATOM 865 C CA . SER A 1 163 ? 37.817 -18.214 20.632 1.00 99.83 215 SER A CA 1
ATOM 866 C C . SER A 1 163 ? 37.931 -19.022 21.930 1.00 111.98 215 SER A C 1
ATOM 867 O O . SER A 1 163 ? 38.441 -18.492 22.932 1.00 122.53 215 SER A O 1
ATOM 870 N N . ARG A 1 164 ? 37.507 -20.292 21.891 1.00 118.31 216 ARG A N 1
ATOM 871 C CA . ARG A 1 164 ? 37.566 -21.161 23.058 1.00 117.78 216 ARG A CA 1
ATOM 872 C C . ARG A 1 164 ? 38.864 -20.916 23.782 1.00 124.80 216 ARG A C 1
ATOM 873 O O . ARG A 1 164 ? 38.861 -20.740 24.974 1.00 142.92 216 ARG A O 1
ATOM 881 N N . MET A 1 165 ? 39.952 -20.799 23.028 1.00 105.33 217 MET A N 1
ATOM 882 C CA . MET A 1 165 ? 41.281 -20.667 23.606 1.00 119.31 217 MET A CA 1
ATOM 883 C C . MET A 1 165 ? 41.266 -19.508 24.570 1.00 130.05 217 MET A C 1
ATOM 884 O O . MET A 1 165 ? 41.403 -19.705 25.783 1.00 137.10 217 MET A O 1
ATOM 889 N N . LYS A 1 166 ? 41.077 -18.315 24.008 1.00 146.30 218 LYS A N 1
ATOM 890 C CA . LYS A 1 166 ? 40.806 -17.103 24.760 1.00 156.42 218 LYS A CA 1
ATOM 891 C C . LYS A 1 166 ? 39.846 -17.401 25.887 1.00 163.81 218 LYS A C 1
ATOM 892 O O . LYS A 1 166 ? 40.195 -17.265 27.062 1.00 169.77 218 LYS A O 1
ATOM 898 N N . GLN A 1 167 ? 38.649 -17.843 25.533 1.00 171.01 219 GLN A N 1
ATOM 899 C CA . GLN A 1 167 ? 37.655 -18.138 26.546 1.00 181.12 219 GLN A CA 1
ATOM 900 C C . GLN A 1 167 ? 38.224 -19.099 27.591 1.00 181.43 219 GLN A C 1
ATOM 901 O O . GLN A 1 167 ? 38.174 -18.829 28.794 1.00 185.26 219 GLN A O 1
ATOM 907 N N . LEU A 1 168 ? 38.810 -20.193 27.118 1.00 167.80 220 LEU A N 1
ATOM 908 C CA . LEU A 1 168 ? 39.384 -21.199 27.997 1.00 170.36 220 LEU A CA 1
ATOM 909 C C . LEU A 1 168 ? 40.486 -20.557 28.848 1.00 172.19 220 LEU A C 1
ATOM 910 O O . LEU A 1 168 ? 40.540 -20.743 30.067 1.00 181.05 220 LEU A O 1
ATOM 915 N N . GLU A 1 169 ? 41.321 -19.745 28.213 1.00 161.66 221 GLU A N 1
ATOM 916 C CA . GLU A 1 169 ? 42.407 -19.107 28.935 1.00 168.22 221 GLU A CA 1
ATOM 917 C C . GLU A 1 169 ? 41.858 -18.242 30.051 1.00 176.50 221 GLU A C 1
ATOM 918 O O . GLU A 1 169 ? 42.468 -18.126 31.117 1.00 182.81 221 GLU A O 1
ATOM 924 N N . ASP A 1 170 ? 40.700 -17.640 29.806 1.00 203.61 222 ASP A N 1
ATOM 925 C CA . ASP A 1 170 ? 40.111 -16.768 30.809 1.00 207.91 222 ASP A CA 1
ATOM 926 C C . ASP A 1 170 ? 39.837 -17.581 32.076 1.00 203.73 222 ASP A C 1
ATOM 927 O O . ASP A 1 170 ? 40.191 -17.158 33.181 1.00 204.94 222 ASP A O 1
ATOM 932 N N . LYS A 1 171 ? 39.264 -18.775 31.893 1.00 164.66 223 LYS A N 1
ATOM 933 C CA . LYS A 1 171 ? 38.979 -19.672 33.009 1.00 170.34 223 LYS A CA 1
ATOM 934 C C . LYS A 1 171 ? 40.267 -20.035 33.708 1.00 179.70 223 LYS A C 1
ATOM 935 O O . LYS A 1 171 ? 40.297 -20.157 34.925 1.00 191.05 223 LYS A O 1
ATOM 941 N N . ILE A 1 172 ? 41.336 -20.180 32.932 1.00 212.27 224 ILE A N 1
ATOM 942 C CA . ILE A 1 172 ? 42.617 -20.563 33.492 1.00 217.21 224 ILE A CA 1
ATOM 943 C C . ILE A 1 172 ? 43.008 -19.520 34.526 1.00 222.03 224 ILE A C 1
ATOM 944 O O . ILE A 1 172 ? 43.490 -19.861 35.611 1.00 227.23 224 ILE A O 1
ATOM 949 N N . GLU A 1 173 ? 42.754 -18.252 34.207 1.00 205.03 225 GLU A N 1
ATOM 950 C CA . GLU A 1 173 ? 43.057 -17.172 35.141 1.00 214.32 225 GLU A CA 1
ATOM 951 C C . GLU A 1 173 ? 42.270 -17.400 36.434 1.00 221.16 225 GLU A C 1
ATOM 952 O O . GLU A 1 173 ? 42.841 -17.448 37.538 1.00 228.90 225 GLU A O 1
ATOM 954 N N . GLU A 1 174 ? 40.963 -17.617 36.264 1.00 200.81 226 GLU A N 1
ATOM 955 C CA . GLU A 1 174 ? 40.042 -17.929 37.354 1.00 145.05 226 GLU A CA 1
ATOM 956 C C . GLU A 1 174 ? 40.317 -19.299 37.959 1.00 155.86 226 GLU A C 1
ATOM 957 O O . GLU A 1 174 ? 39.410 -19.940 38.494 1.00 157.64 226 GLU A O 1
ATOM 959 N N . LEU A 1 175 ? 41.552 -19.766 37.840 1.00 173.72 227 LEU A N 1
ATOM 960 C CA . LEU A 1 175 ? 41.970 -20.962 38.534 1.00 183.81 227 LEU A CA 1
ATOM 961 C C . LEU A 1 175 ? 43.233 -20.554 39.271 1.00 190.14 227 LEU A C 1
ATOM 962 O O . LEU A 1 175 ? 43.331 -20.721 40.482 1.00 200.12 227 LEU A O 1
ATOM 967 N N . LEU A 1 176 ? 44.160 -19.932 38.552 1.00 200.09 228 LEU A N 1
ATOM 968 C CA . LEU A 1 176 ? 45.465 -19.600 39.124 1.00 210.24 228 LEU A CA 1
ATOM 969 C C . LEU A 1 176 ? 45.343 -18.784 40.406 1.00 222.00 228 LEU A C 1
ATOM 970 O O . LEU A 1 176 ? 45.764 -19.220 41.485 1.00 226.69 228 LEU A O 1
ATOM 975 N N . SER A 1 177 ? 44.745 -17.605 40.270 1.00 224.56 229 SER A N 1
ATOM 976 C CA . SER A 1 177 ? 44.503 -16.720 41.398 1.00 229.68 229 SER A CA 1
ATOM 977 C C . SER A 1 177 ? 43.803 -17.493 42.491 1.00 237.29 229 SER A C 1
ATOM 978 O O . SER A 1 177 ? 44.193 -17.403 43.658 1.00 246.16 229 SER A O 1
ATOM 981 N N . LYS A 1 178 ? 42.777 -18.261 42.106 1.00 226.93 230 LYS A N 1
ATOM 982 C CA . LYS A 1 178 ? 41.966 -18.983 43.081 1.00 236.29 230 LYS A CA 1
ATOM 983 C C . LYS A 1 178 ? 42.888 -19.889 43.870 1.00 244.33 230 LYS A C 1
ATOM 984 O O . LYS A 1 178 ? 42.852 -19.911 45.105 1.00 254.85 230 LYS A O 1
ATOM 990 N N . ILE A 1 179 ? 43.749 -20.598 43.145 1.00 241.95 231 ILE A N 1
ATOM 991 C CA . ILE A 1 179 ? 44.766 -21.422 43.774 1.00 247.46 231 ILE A CA 1
ATOM 992 C C . ILE A 1 179 ? 45.572 -20.551 44.733 1.00 254.38 231 ILE A C 1
ATOM 993 O O . ILE A 1 179 ? 45.602 -20.808 45.943 1.00 259.94 231 ILE A O 1
ATOM 998 N N . TYR A 1 180 ? 46.171 -19.498 44.186 1.00 266.23 232 TYR A N 1
ATOM 999 C CA . TYR A 1 180 ? 46.857 -18.497 44.980 1.00 275.83 232 TYR A CA 1
ATOM 1000 C C . TYR A 1 180 ? 46.002 -18.114 46.199 1.00 288.07 232 TYR A C 1
ATOM 1001 O O . TYR A 1 180 ? 46.489 -18.180 47.332 1.00 297.73 232 TYR A O 1
ATOM 1010 N N . HIS A 1 181 ? 44.719 -17.804 45.979 1.00 244.70 233 HIS A N 1
ATOM 1011 C CA . HIS A 1 181 ? 43.824 -17.399 47.075 1.00 258.68 233 HIS A CA 1
ATOM 1012 C C . HIS A 1 181 ? 43.843 -18.402 48.230 1.00 272.32 233 HIS A C 1
ATOM 1013 O O . HIS A 1 181 ? 44.023 -18.028 49.398 1.00 282.33 233 HIS A O 1
ATOM 1020 N N . LEU A 1 182 ? 43.698 -19.679 47.892 1.00 339.48 234 LEU A N 1
ATOM 1021 C CA . LEU A 1 182 ? 43.618 -20.726 48.902 1.00 345.82 234 LEU A CA 1
ATOM 1022 C C . LEU A 1 182 ? 44.887 -20.800 49.735 1.00 342.72 234 LEU A C 1
ATOM 1023 O O . LEU A 1 182 ? 44.829 -21.092 50.930 1.00 348.20 234 LEU A O 1
ATOM 1028 N N . GLU A 1 183 ? 46.026 -20.517 49.107 1.00 293.00 235 GLU A N 1
ATOM 1029 C CA . GLU A 1 183 ? 47.294 -20.541 49.821 1.00 290.86 235 GLU A CA 1
ATOM 1030 C C . GLU A 1 183 ? 47.241 -19.498 50.934 1.00 294.11 235 GLU A C 1
ATOM 1031 O O . GLU A 1 183 ? 47.629 -19.767 52.082 1.00 304.64 235 GLU A O 1
ATOM 1037 N N . ASN A 1 184 ? 46.704 -18.326 50.596 1.00 269.00 236 ASN A N 1
ATOM 1038 C CA . ASN A 1 184 ? 46.560 -17.245 51.566 1.00 271.45 236 ASN A CA 1
ATOM 1039 C C . ASN A 1 184 ? 45.671 -17.667 52.734 1.00 272.60 236 ASN A C 1
ATOM 1040 O O . ASN A 1 184 ? 45.817 -17.183 53.855 1.00 275.48 236 ASN A O 1
ATOM 1045 N N . GLU A 1 185 ? 44.755 -18.588 52.451 1.00 299.58 237 GLU A N 1
ATOM 1046 C CA . GLU A 1 185 ? 43.780 -19.041 53.430 1.00 300.21 237 GLU A CA 1
ATOM 1047 C C . GLU A 1 185 ? 44.282 -20.270 54.171 1.00 296.83 237 GLU A C 1
ATOM 1048 O O . GLU A 1 185 ? 43.539 -20.882 54.936 1.00 295.19 237 GLU A O 1
ATOM 1054 N N . ILE A 1 186 ? 45.537 -20.644 53.938 1.00 252.21 238 ILE A N 1
ATOM 1055 C CA . ILE A 1 186 ? 46.123 -21.754 54.683 1.00 265.82 238 ILE A CA 1
ATOM 1056 C C . ILE A 1 186 ? 47.148 -21.238 55.690 1.00 276.91 238 ILE A C 1
ATOM 1057 O O . ILE A 1 186 ? 47.193 -21.680 56.845 1.00 285.58 238 ILE A O 1
ATOM 1062 N N . ALA A 1 187 ? 47.957 -20.279 55.256 1.00 338.81 239 ALA A N 1
ATOM 1063 C CA . ALA A 1 187 ? 48.914 -19.649 56.156 1.00 344.69 239 ALA A CA 1
ATOM 1064 C C . ALA A 1 187 ? 48.867 -18.128 56.026 1.00 351.04 239 ALA A C 1
ATOM 1065 O O . ALA A 1 187 ? 49.525 -17.581 55.139 1.00 345.75 239 ALA A O 1
ATOM 1067 N N . ARG A 1 188 ? 48.098 -17.422 56.865 1.00 321.29 240 ARG A N 1
ATOM 1068 C CA . ARG A 1 188 ? 47.154 -17.946 57.879 1.00 335.38 240 ARG A CA 1
ATOM 1069 C C . ARG A 1 188 ? 47.712 -18.787 59.033 1.00 347.29 240 ARG A C 1
ATOM 1070 O O . ARG A 1 188 ? 48.372 -18.264 59.937 1.00 353.58 240 ARG A O 1
ATOM 1078 N N . LEU A 1 189 ? 47.416 -20.079 59.015 1.00 373.30 241 LEU A N 1
ATOM 1079 C CA . LEU A 1 189 ? 47.875 -20.961 60.073 1.00 378.27 241 LEU A CA 1
ATOM 1080 C C . LEU A 1 189 ? 49.217 -21.579 59.715 1.00 375.14 241 LEU A C 1
ATOM 1081 O O . LEU A 1 189 ? 49.518 -21.775 58.539 1.00 370.10 241 LEU A O 1
#

Secondary structure (DSSP, 8-state):
---HHHHTT--HHHHHHHHHHHHHHHHHHHHHHHHH---HHHHHHHHHHHHHHHHHHHHHHTT---HHHHHHHHHHHHHHHHHHHHH---THHHHHHHHHHHHHHHHHHHHHHHHHHHHHHHHHHHHHHHHHHHHTTTT-

GO terms:
  GO:0010043 response to zinc ion (P, IDA)
  GO:0030171 voltage-gated proton channel activity (F, IDA)
  GO:1902600 proton transmembrane transport (P, IDA)
  GO:0009268 response to pH (P, IDA)
  GO:0016020 membrane (C, IC)
  GO:0030670 phagocytic vesicle membrane (C, IDA)
  GO:0042803 protein homodimerization activity (F, IDA)
  GO:1903426 regulation of reactive oxygen species biosynthetic process (P, IMP)
  GO:0051453 regulation of intracellular pH (P, IMP)
  GO:0042802 identical protein binding (F, IPI)

Solvent-accessible surface area: 10803 Å² total; per-residue (Å²): 165,73,73,81,41,76,70,86,40,101,110,207,86,84,92,97,47,75,63,33,20,73,88,1,26,87,18,0,81,44,10,48,98,64,79,93,104,127,105,62,125,64,155,113,10,92,32,68,5,53,135,9,31,116,55,35,34,135,168,63,86,43,154,78,152,67,101,95,151,70,89,41,51,34,89,82,30,87,68,13,12,57,99,3,86,76,51,38,200,190,131,33,30,26,95,6,43,91,28,10,101,93,16,58,53,46,59,70,42,39,69,66,84,48,137,68,126,85,74,102,68,114,84,61,61,102,122,62,118,105,142,89,106,106,59,100,119,72,171,192

InterPro domains:
  IPR005821 Ion transport domain [PF00520] (96-212)
  IPR027359 Voltage-dependent channel domain superfamily [G3DSA:1.20.120.350] (86-214)
  IPR031844 Voltage-gated hydrogen channel 1, C-terminal membrane-localisation domain [PF16799] (222-269)
  IPR031846 Voltage-gated hydrogen channel 1 [PTHR46480] (21-268)

Radius of gyration: 21.62 Å; Cα contacts (8 Å, |Δi|>4): 48; chains: 1; bounding box: 30×39×78 Å

Nearest PDB structures (foldseek):
  3wkv-assembly1_A  TM=1.007E+00  e=6.762E-17  Mus musculus

Foldseek 3Di:
DDPPLPPVVVDVVVVVLVVVLVVLLCLLVVLVVCVVPPPCSNVVSVVVNVVNLVVVVVSVVPRPVPPPVVVVLVVVLVVLCVVLVVCVVPCCSVVNNCSSVVVVVSVVVVVVVVVVVVVVVVVVVVVVVVVVVVVVVVVD

Sequence (140 aa):
FRSRLRKLFSHRFQVIIICLVVLDALLVLAELLLDLKVTAFHYMSFAILVFFMLDLGLRIFAYGFTNPWEVADGLIVVVSFVLDLVLLFFEALGLLILLRLWRVARIINGIIISRMKQLEDKIEELLSKIYHLENEIARL